Protein AF-A0A1Y2VK34-F1 (afdb_monomer_lite)

Sequence (139 aa):
MVFDPGYVPKLNGIAEQKAVIDELLSLWKFDESNFCVTCMIRTPLRSKHCRRCQRCIAKHDHHCPWVNNCVGVNNHRHFALYLVNLVFGILFFDWLLYYYFSELPKPDAHDCLILADSICSISNGRRRDGYETVAGDEV

Radius of gyration: 31.03 Å; chains: 1; bounding box: 71×34×81 Å

Structure (mmCIF, N/CA/C/O backbone):
data_AF-A0A1Y2VK34-F1
#
_entry.id   AF-A0A1Y2VK34-F1
#
loop_
_atom_site.group_PDB
_atom_sit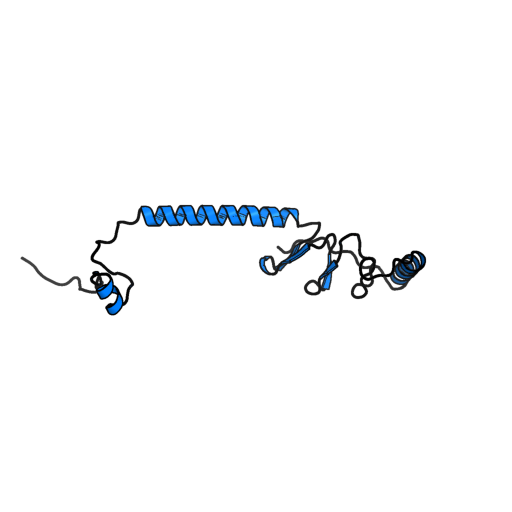e.id
_atom_site.type_symbol
_atom_site.label_atom_id
_atom_site.label_alt_id
_atom_site.label_comp_id
_atom_site.label_asym_id
_atom_site.label_entity_id
_atom_site.label_seq_id
_atom_site.pdbx_PDB_ins_code
_atom_site.Cartn_x
_atom_site.Cartn_y
_atom_site.Cartn_z
_atom_site.occupancy
_atom_site.B_iso_or_equiv
_atom_site.auth_seq_id
_atom_site.auth_comp_id
_atom_site.auth_asym_id
_atom_site.auth_atom_id
_atom_site.pdbx_PDB_model_num
ATOM 1 N N . MET A 1 1 ? 7.112 -6.705 0.728 1.00 54.31 1 MET A N 1
ATOM 2 C CA . MET A 1 1 ? 7.519 -5.966 1.949 1.00 54.31 1 MET A CA 1
ATOM 3 C C . MET A 1 1 ? 6.723 -6.525 3.123 1.00 54.31 1 MET A C 1
ATOM 5 O O . MET A 1 1 ? 5.562 -6.175 3.248 1.00 54.31 1 MET A O 1
ATOM 9 N N . VAL A 1 2 ? 7.290 -7.415 3.946 1.00 67.00 2 VAL A N 1
ATOM 10 C CA . VAL A 1 2 ? 6.596 -8.062 5.092 1.00 67.00 2 VAL A CA 1
ATOM 11 C C . VAL A 1 2 ? 6.671 -7.169 6.342 1.00 67.00 2 VAL A C 1
ATOM 13 O O . VAL A 1 2 ? 7.088 -7.588 7.413 1.00 67.00 2 VAL A O 1
ATOM 16 N N . PHE A 1 3 ? 6.366 -5.885 6.180 1.00 83.62 3 PHE A N 1
ATOM 17 C CA . PHE A 1 3 ? 6.433 -4.898 7.257 1.00 83.62 3 PHE A CA 1
ATOM 18 C C . PHE A 1 3 ? 5.025 -4.606 7.772 1.00 83.62 3 PHE A C 1
ATOM 20 O O . PHE A 1 3 ? 4.079 -4.629 6.986 1.00 83.62 3 PHE A O 1
ATOM 27 N N . ASP A 1 4 ? 4.866 -4.330 9.064 1.00 94.44 4 ASP A N 1
ATOM 28 C CA . ASP A 1 4 ? 3.566 -3.956 9.620 1.00 94.44 4 ASP A CA 1
ATOM 29 C C . ASP A 1 4 ? 3.075 -2.637 8.984 1.00 94.44 4 ASP A C 1
ATOM 31 O O . ASP A 1 4 ? 3.695 -1.593 9.190 1.00 94.44 4 ASP A O 1
ATOM 35 N N . PRO A 1 5 ? 1.968 -2.638 8.219 1.00 95.94 5 PRO A N 1
ATOM 36 C CA . PRO A 1 5 ? 1.420 -1.419 7.625 1.00 95.94 5 PRO A CA 1
ATOM 37 C C . PRO A 1 5 ? 0.746 -0.499 8.657 1.00 95.94 5 PRO A C 1
ATOM 39 O O . PRO A 1 5 ? 0.364 0.625 8.323 1.00 95.94 5 PRO A O 1
ATOM 42 N N . GLY A 1 6 ? 0.600 -0.960 9.902 1.00 96.19 6 GLY A N 1
ATOM 43 C CA . GLY A 1 6 ? -0.135 -0.311 10.979 1.00 96.19 6 GLY A CA 1
ATOM 44 C C . GLY A 1 6 ? -1.410 -1.076 11.309 1.00 96.19 6 GLY A C 1
ATOM 45 O O . GLY A 1 6 ? -2.501 -0.511 11.236 1.00 96.19 6 GLY A O 1
ATOM 46 N N . TYR A 1 7 ? -1.297 -2.371 11.609 1.00 95.94 7 TYR A N 1
ATOM 47 C CA . TYR A 1 7 ? -2.431 -3.176 12.056 1.00 95.94 7 TYR A CA 1
ATOM 48 C C . TYR A 1 7 ? -3.066 -2.572 13.314 1.00 95.94 7 TYR A C 1
ATOM 50 O O . TYR A 1 7 ? -2.389 -2.302 14.303 1.00 95.94 7 TYR A O 1
ATOM 58 N N . VAL A 1 8 ? -4.387 -2.392 13.292 1.00 95.81 8 VAL A N 1
ATOM 59 C CA . VAL A 1 8 ? -5.131 -1.953 14.477 1.00 95.81 8 VAL A CA 1
ATOM 60 C C . VAL A 1 8 ? -5.259 -3.146 15.436 1.00 95.81 8 VAL A C 1
ATOM 62 O O . VAL A 1 8 ? -5.714 -4.212 15.000 1.00 95.81 8 VAL A O 1
ATOM 65 N N . PRO A 1 9 ? -4.861 -3.009 16.715 1.00 92.88 9 PRO A N 1
ATOM 66 C CA . PRO A 1 9 ? -4.950 -4.097 17.683 1.00 92.88 9 PRO A CA 1
ATOM 67 C C . PRO A 1 9 ? -6.408 -4.496 17.941 1.00 92.88 9 PRO A C 1
ATOM 69 O O . PRO A 1 9 ? -7.320 -3.671 17.870 1.00 92.88 9 PRO A O 1
ATOM 72 N N . LYS A 1 10 ? -6.625 -5.782 18.233 1.00 89.50 10 LYS A N 1
ATOM 73 C CA . LYS A 1 10 ? -7.939 -6.297 18.641 1.00 89.50 10 LYS A CA 1
ATOM 74 C C . LYS A 1 10 ? -8.201 -5.989 20.115 1.00 89.50 10 LYS A C 1
ATOM 76 O O . LYS A 1 10 ? -7.261 -5.930 20.900 1.00 89.50 10 LYS A O 1
ATOM 81 N N . LEU A 1 11 ? -9.477 -5.827 20.464 1.00 88.38 11 LEU A N 1
ATOM 82 C CA . LEU A 1 11 ? -9.927 -5.732 21.855 1.00 88.38 11 LEU A CA 1
ATOM 83 C C . LEU A 1 11 ? -9.859 -7.104 22.538 1.00 88.38 11 LEU A C 1
ATOM 85 O O . LEU A 1 11 ? -10.090 -8.136 21.894 1.00 88.38 11 LEU A O 1
ATOM 89 N N . ASN A 1 12 ? -9.577 -7.107 23.839 1.00 84.88 12 ASN A N 1
ATOM 90 C CA . ASN A 1 12 ? -9.394 -8.310 24.639 1.00 84.88 12 ASN A CA 1
ATOM 91 C C . ASN A 1 12 ? -10.721 -8.731 25.280 1.00 84.88 12 ASN A C 1
ATOM 93 O O . ASN A 1 12 ? -11.028 -8.437 26.432 1.00 84.88 12 ASN A O 1
ATOM 97 N N . GLY A 1 13 ? -11.509 -9.485 24.515 1.00 89.56 13 GLY A N 1
ATOM 98 C CA . GLY A 1 13 ? -12.714 -10.145 25.014 1.00 89.56 13 GLY A CA 1
ATOM 99 C C . GLY A 1 13 ? -14.006 -9.343 24.855 1.00 89.56 13 GLY A C 1
ATOM 100 O O . GLY A 1 13 ? -14.035 -8.203 24.397 1.00 89.56 13 GLY A O 1
ATOM 101 N N . ILE A 1 14 ? -15.113 -9.998 25.209 1.00 91.69 14 ILE A N 1
ATOM 102 C CA . ILE A 1 14 ? -16.478 -9.530 24.916 1.00 91.69 14 ILE A CA 1
ATOM 103 C C . ILE A 1 14 ? -16.845 -8.289 25.742 1.00 91.69 14 ILE A C 1
ATOM 105 O O . ILE A 1 14 ? -17.555 -7.418 25.248 1.00 91.69 14 ILE A O 1
ATOM 109 N N . ALA A 1 15 ? -16.350 -8.183 26.979 1.00 93.88 15 ALA A N 1
ATOM 110 C CA . ALA A 1 15 ? -16.657 -7.057 27.861 1.00 93.88 15 ALA A CA 1
ATOM 111 C C . ALA A 1 15 ? -16.140 -5.721 27.295 1.00 93.88 15 ALA A C 1
ATOM 113 O O . ALA A 1 15 ? -16.899 -4.757 27.226 1.00 93.88 15 ALA A O 1
ATOM 114 N N . GLU A 1 16 ? -14.889 -5.683 26.818 1.00 92.06 16 GLU A N 1
ATOM 115 C CA . GLU A 1 16 ? -14.312 -4.492 26.177 1.00 92.06 16 GLU A CA 1
ATOM 116 C C . GLU A 1 16 ? -15.034 -4.145 24.870 1.00 92.06 16 GLU A C 1
ATOM 118 O O . GLU A 1 16 ? -15.343 -2.982 24.616 1.00 92.06 16 GLU A O 1
ATOM 123 N N . GLN A 1 17 ? -15.351 -5.155 24.053 1.00 93.31 17 GLN A N 1
ATOM 124 C CA . GLN A 1 17 ? -16.097 -4.957 22.808 1.00 93.31 17 GLN A CA 1
ATOM 125 C C . GLN A 1 17 ? -17.474 -4.346 23.070 1.00 93.31 17 GLN A C 1
ATOM 127 O O . GLN A 1 17 ? -17.854 -3.389 22.398 1.00 93.31 17 GLN A O 1
ATOM 132 N N . LYS A 1 18 ? -18.200 -4.860 24.069 1.00 94.50 18 LYS A N 1
ATOM 133 C CA . LYS A 1 18 ? -19.508 -4.333 24.459 1.00 94.50 18 LYS A CA 1
ATOM 134 C C . LYS A 1 18 ? -19.405 -2.889 24.949 1.00 94.50 18 LYS A C 1
ATOM 136 O O . LYS A 1 18 ? -20.178 -2.061 24.490 1.00 94.50 18 LYS A O 1
ATOM 141 N N . ALA A 1 19 ? -18.425 -2.575 25.798 1.00 94.88 19 ALA A N 1
ATOM 142 C CA . ALA A 1 19 ? -18.224 -1.213 26.291 1.00 94.88 19 ALA A CA 1
ATOM 143 C C . ALA A 1 19 ? -17.998 -0.205 25.148 1.00 94.88 19 ALA A C 1
ATOM 145 O O . ALA A 1 19 ? -18.583 0.874 25.149 1.00 94.88 19 ALA A O 1
ATOM 146 N N . VAL A 1 20 ? -17.207 -0.579 24.138 1.00 93.94 20 VAL A N 1
ATOM 147 C CA . VAL A 1 20 ? -16.976 0.251 22.944 1.00 93.94 20 VAL A CA 1
ATOM 148 C C . VAL A 1 20 ? -18.247 0.426 22.108 1.00 93.94 20 VAL A C 1
ATOM 150 O O . VAL A 1 20 ? -18.501 1.519 21.603 1.00 93.94 20 VAL A O 1
ATOM 153 N N . ILE A 1 21 ? -19.045 -0.632 21.942 1.00 95.31 21 ILE A N 1
ATOM 154 C CA . ILE A 1 21 ? -20.319 -0.562 21.211 1.00 95.31 21 ILE A CA 1
ATOM 155 C C . ILE A 1 21 ? -21.304 0.351 21.951 1.00 95.31 21 ILE A C 1
ATOM 157 O O . ILE A 1 21 ? -21.868 1.251 21.329 1.00 95.31 21 ILE A O 1
ATOM 161 N N . ASP A 1 22 ? -21.462 0.165 23.263 1.00 96.69 22 ASP A N 1
ATOM 162 C CA . ASP A 1 22 ? -22.348 0.970 24.109 1.00 96.69 22 ASP A CA 1
ATOM 163 C C . ASP A 1 22 ? -21.939 2.458 24.070 1.00 96.69 22 ASP A C 1
ATOM 165 O O . ASP A 1 22 ? -22.793 3.334 23.910 1.00 96.69 22 ASP A O 1
ATOM 169 N N . GLU A 1 23 ? -20.633 2.757 24.108 1.00 96.12 23 GLU A N 1
ATOM 170 C CA . GLU A 1 23 ? -20.106 4.119 23.944 1.00 96.12 23 GLU A CA 1
ATOM 171 C C . GLU A 1 23 ? -20.486 4.707 22.573 1.00 96.12 23 GLU A C 1
ATOM 173 O O . GLU A 1 23 ? -21.050 5.800 22.499 1.00 96.12 23 GLU A O 1
ATOM 178 N N . LEU A 1 24 ? -20.225 3.992 21.474 1.00 96.00 24 LEU A N 1
ATOM 179 C CA . LEU A 1 24 ? -20.530 4.478 20.124 1.00 96.00 24 LEU A CA 1
ATOM 180 C C . LEU A 1 24 ? -22.031 4.684 19.893 1.00 96.00 24 LEU A C 1
ATOM 182 O O . LEU A 1 24 ? -22.410 5.656 19.237 1.00 96.00 24 LEU A O 1
ATOM 186 N N . LEU A 1 25 ? -22.878 3.810 20.442 1.00 96.19 25 LEU A N 1
ATOM 187 C CA . LEU A 1 25 ? -24.333 3.962 20.404 1.00 96.19 25 LEU A CA 1
ATOM 188 C C . LEU A 1 25 ? -24.783 5.192 21.196 1.00 96.19 25 LEU A C 1
ATOM 190 O O . LEU A 1 25 ? -25.581 5.975 20.684 1.00 96.19 25 LEU A O 1
ATOM 194 N N . SER A 1 26 ? -24.224 5.418 22.391 1.00 97.31 26 SER A N 1
ATOM 195 C CA . SER A 1 26 ? -24.536 6.602 23.209 1.00 97.31 26 SER A CA 1
ATOM 196 C C . SER A 1 26 ? -24.182 7.918 22.504 1.00 97.31 26 SER A C 1
ATOM 198 O O . SER A 1 26 ? -24.869 8.926 22.662 1.00 97.31 26 SER A O 1
ATOM 200 N N . LEU A 1 27 ? -23.137 7.890 21.671 1.00 96.50 27 LEU A N 1
ATOM 201 C CA . LEU A 1 27 ? -22.678 9.020 20.868 1.00 96.50 27 LEU A CA 1
ATOM 202 C C . LEU A 1 27 ? -23.397 9.145 19.517 1.00 96.50 27 LEU A C 1
ATOM 204 O O . LEU A 1 27 ? -23.072 10.067 18.768 1.00 96.50 27 LEU A O 1
ATOM 208 N N . TRP A 1 28 ? -24.310 8.227 19.174 1.00 95.50 28 TRP A N 1
ATOM 209 C CA . TRP A 1 28 ? -24.909 8.111 17.836 1.00 95.50 28 TRP A CA 1
ATOM 210 C C . TRP A 1 28 ? -23.865 8.020 16.708 1.00 95.50 28 TRP A C 1
ATOM 212 O O . TRP A 1 28 ? -24.067 8.515 15.603 1.00 95.50 28 TRP A O 1
ATOM 222 N N . LYS A 1 29 ? -22.724 7.384 16.994 1.00 95.31 29 LYS A N 1
ATOM 223 C CA . LYS A 1 29 ? -21.594 7.174 16.069 1.00 95.31 29 LYS A CA 1
ATOM 224 C C . LYS A 1 29 ? -21.353 5.698 15.770 1.00 95.31 29 LYS A C 1
ATOM 226 O O . LYS A 1 29 ? -20.258 5.315 15.369 1.00 95.31 29 LYS A O 1
ATOM 231 N N . PHE A 1 30 ? -22.344 4.846 16.007 1.00 94.56 30 PHE A N 1
ATOM 232 C CA . PHE A 1 30 ? -22.256 3.440 15.642 1.00 94.56 30 PHE A CA 1
ATOM 233 C C . PHE A 1 30 ? -22.549 3.270 14.147 1.00 94.56 30 PHE A C 1
ATOM 235 O O . PHE A 1 30 ? -23.679 3.021 13.736 1.00 94.56 30 PHE A O 1
ATOM 242 N N . ASP A 1 31 ? -21.513 3.452 13.334 1.00 93.81 31 ASP A N 1
ATOM 243 C CA . ASP A 1 31 ? -21.547 3.301 11.882 1.00 93.81 31 ASP A CA 1
ATOM 244 C C . ASP A 1 31 ? -20.298 2.555 11.377 1.00 93.81 31 ASP A C 1
ATOM 246 O O . ASP A 1 31 ? -19.352 2.290 12.125 1.00 93.81 31 ASP A O 1
ATOM 250 N N . GLU A 1 32 ? -20.272 2.237 10.082 1.00 89.94 32 GLU A N 1
ATOM 251 C CA . GLU A 1 32 ? -19.165 1.516 9.437 1.00 89.94 32 GLU A CA 1
ATOM 252 C C . GLU A 1 32 ? -17.833 2.290 9.436 1.00 89.94 32 GLU A C 1
ATOM 254 O O . GLU A 1 32 ? -16.771 1.710 9.198 1.00 89.94 32 GLU A O 1
ATOM 259 N N . SER A 1 33 ? -17.867 3.604 9.680 1.00 90.69 33 SER A N 1
ATOM 260 C CA . SER A 1 33 ? -16.675 4.453 9.717 1.00 90.69 33 SER A CA 1
ATOM 261 C C . SER A 1 33 ? -15.995 4.458 11.087 1.00 90.69 33 SER A C 1
ATOM 263 O O . SER A 1 33 ? -14.778 4.662 11.165 1.00 90.69 33 SER A O 1
ATOM 265 N N . ASN A 1 34 ? -16.757 4.188 12.151 1.00 94.00 34 ASN A N 1
ATOM 266 C CA . ASN A 1 34 ? -16.306 4.196 13.543 1.00 94.00 34 ASN A CA 1
ATOM 267 C C . ASN A 1 34 ? -16.223 2.796 14.171 1.00 94.00 34 ASN A C 1
ATOM 269 O O . ASN A 1 34 ? -15.549 2.633 15.192 1.00 94.00 34 ASN A O 1
ATOM 273 N N . PHE A 1 35 ? -16.850 1.778 13.576 1.00 95.56 35 PHE A N 1
ATOM 274 C CA . PHE A 1 35 ? -16.787 0.404 14.063 1.00 95.56 35 PHE A CA 1
ATOM 275 C C . PHE A 1 35 ? -16.633 -0.616 12.932 1.00 95.56 35 PHE A C 1
ATOM 277 O O . PHE A 1 35 ? -17.360 -0.606 11.942 1.00 95.56 35 PHE A O 1
ATOM 284 N N . CYS A 1 36 ? -15.710 -1.563 13.106 1.00 96.12 36 CYS A N 1
ATOM 285 C CA . CYS A 1 36 ? -15.560 -2.696 12.201 1.00 96.12 36 CYS A CA 1
ATOM 286 C C . CYS A 1 36 ? -16.207 -3.939 12.806 1.00 96.12 36 CYS A C 1
ATOM 288 O O . CYS A 1 36 ? -15.654 -4.543 13.725 1.00 96.12 36 CYS A O 1
ATOM 290 N N . VAL A 1 37 ? -17.317 -4.376 12.215 1.00 94.38 37 VAL A N 1
ATOM 291 C CA . VAL A 1 37 ? -18.033 -5.596 12.622 1.00 94.38 37 VAL A CA 1
ATOM 292 C C . VAL A 1 37 ? -17.209 -6.874 12.419 1.00 94.38 37 VAL A C 1
ATOM 294 O O . VAL A 1 37 ? -17.276 -7.782 13.235 1.00 94.38 37 VAL A O 1
ATOM 297 N N . THR A 1 38 ? -16.361 -6.942 11.386 1.00 94.50 38 THR A N 1
ATOM 298 C CA . THR A 1 38 ? -15.531 -8.132 11.111 1.00 94.50 38 THR A CA 1
ATOM 299 C C . THR A 1 38 ? -14.433 -8.329 12.153 1.00 94.50 38 THR A C 1
ATOM 301 O O . THR A 1 38 ? -14.081 -9.455 12.498 1.00 94.50 38 THR A O 1
ATOM 304 N N . CYS A 1 39 ? -13.840 -7.234 12.631 1.00 94.62 39 CYS A N 1
ATOM 305 C CA . CYS A 1 39 ? -12.765 -7.286 13.620 1.00 94.62 39 CYS A CA 1
ATOM 306 C C . CYS A 1 39 ? -13.257 -7.080 15.056 1.00 94.62 39 CYS A C 1
ATOM 308 O O . CYS A 1 39 ? -12.477 -7.345 15.967 1.00 94.62 39 CYS A O 1
ATOM 310 N N . MET A 1 40 ? -14.506 -6.639 15.244 1.00 94.75 40 MET A N 1
ATOM 311 C CA . MET A 1 40 ? -15.095 -6.248 16.529 1.00 94.75 40 MET A CA 1
ATOM 312 C C . MET A 1 40 ? -14.248 -5.203 17.261 1.00 94.75 40 MET A C 1
ATOM 314 O O . MET A 1 40 ? -13.902 -5.357 18.429 1.00 94.75 40 MET A O 1
ATOM 318 N N . ILE A 1 41 ? -13.869 -4.144 16.544 1.00 94.56 41 ILE A N 1
ATOM 319 C CA . ILE A 1 41 ? -13.065 -3.043 17.084 1.00 94.56 41 ILE A CA 1
ATOM 320 C C . ILE A 1 41 ? -13.622 -1.694 16.648 1.00 94.56 41 ILE A C 1
ATOM 322 O O . ILE A 1 41 ? -14.159 -1.561 15.544 1.00 94.56 41 ILE A O 1
ATOM 326 N N . ARG A 1 42 ? -13.385 -0.668 17.468 1.00 94.56 42 ARG A N 1
ATOM 327 C CA . ARG A 1 42 ? -13.503 0.726 17.035 1.00 94.56 42 ARG A CA 1
ATOM 328 C C . ARG A 1 42 ? -12.483 0.991 15.936 1.00 94.56 42 ARG A C 1
ATOM 330 O O . ARG A 1 42 ? -11.302 0.698 16.117 1.00 94.56 42 ARG A O 1
ATOM 337 N N . THR A 1 43 ? -12.910 1.536 14.805 1.00 93.00 43 THR A N 1
ATOM 338 C CA . THR A 1 43 ? -11.995 1.931 13.731 1.00 93.00 43 THR A CA 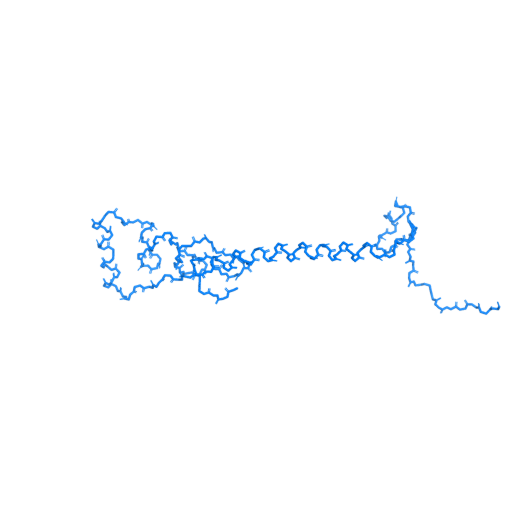1
ATOM 339 C C . THR A 1 43 ? -11.400 3.298 14.058 1.00 93.00 43 THR A C 1
ATOM 341 O O . THR A 1 43 ? -12.130 4.283 14.164 1.00 93.00 43 THR A O 1
ATOM 344 N N . PRO A 1 44 ? -10.067 3.407 14.217 1.00 92.62 44 PRO A N 1
ATOM 345 C CA . PRO A 1 44 ? -9.429 4.707 14.361 1.00 92.62 44 PRO A CA 1
ATOM 346 C C . PRO A 1 44 ? -9.643 5.554 13.103 1.00 92.62 44 PRO A C 1
ATOM 348 O O . PRO A 1 44 ? -9.878 5.019 12.015 1.00 92.62 44 PRO A O 1
ATOM 351 N N . LEU A 1 45 ? -9.471 6.870 13.218 1.00 92.44 45 LEU A N 1
ATOM 352 C CA . LEU A 1 45 ? -9.661 7.804 12.107 1.00 92.44 45 LEU A CA 1
ATOM 353 C C . LEU A 1 45 ? -8.913 7.354 10.834 1.00 92.44 45 LEU A C 1
ATOM 355 O O . LEU A 1 45 ? -7.713 7.069 10.866 1.00 92.44 45 LEU A O 1
ATOM 359 N N . ARG A 1 46 ? -9.632 7.319 9.703 1.00 94.69 46 ARG A N 1
ATOM 360 C CA . ARG A 1 46 ? -9.144 6.868 8.381 1.00 94.69 46 ARG A CA 1
ATOM 361 C C . ARG A 1 46 ? -8.664 5.408 8.320 1.00 94.69 46 ARG A C 1
ATOM 363 O O . ARG A 1 46 ? -7.925 5.050 7.405 1.00 94.69 46 ARG A O 1
ATOM 370 N N . SER A 1 47 ? -9.061 4.556 9.257 1.00 96.31 47 SER A N 1
ATOM 371 C CA . SER A 1 47 ? -8.750 3.122 9.207 1.00 96.31 47 SER A CA 1
ATOM 372 C C . SER A 1 47 ? -9.797 2.362 8.402 1.00 96.31 47 SER A C 1
ATOM 374 O O . SER A 1 47 ? -10.963 2.746 8.390 1.00 96.31 47 SER A O 1
ATOM 376 N N . LYS A 1 48 ? -9.399 1.273 7.738 1.00 96.38 48 LYS A N 1
ATOM 377 C CA . LYS A 1 48 ? -10.324 0.389 7.006 1.00 96.38 48 LYS A CA 1
ATOM 378 C C . LYS A 1 48 ? -9.947 -1.075 7.198 1.00 96.38 48 LYS A C 1
ATOM 380 O O . LYS A 1 48 ? -8.775 -1.400 7.397 1.00 96.38 48 LYS A O 1
ATOM 385 N N . HIS A 1 49 ? -10.941 -1.956 7.118 1.00 97.31 49 HIS A N 1
ATOM 386 C CA . HIS A 1 49 ? -10.7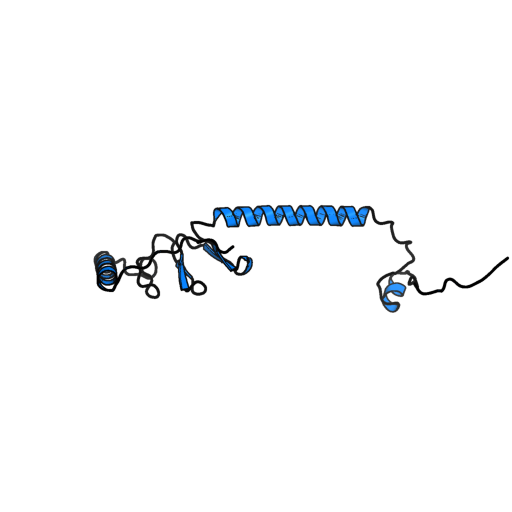25 -3.399 7.094 1.00 97.31 49 HIS A CA 1
ATOM 387 C C . HIS A 1 49 ? -10.225 -3.839 5.716 1.00 97.31 49 HIS A C 1
ATOM 389 O O . HIS A 1 49 ? -10.894 -3.621 4.707 1.00 97.31 49 HIS A O 1
ATOM 395 N N . CYS A 1 50 ? -9.070 -4.500 5.666 1.00 97.50 50 CYS A N 1
ATOM 396 C CA . CYS A 1 50 ? -8.595 -5.132 4.444 1.00 97.50 50 CYS A CA 1
ATOM 397 C C . CYS A 1 50 ? -9.010 -6.604 4.424 1.00 97.50 50 CYS A C 1
ATOM 399 O O . CYS A 1 50 ? -8.493 -7.411 5.197 1.00 97.50 50 CYS A O 1
ATOM 401 N N . ARG A 1 51 ? -9.877 -6.981 3.477 1.00 96.88 51 ARG A N 1
ATOM 402 C CA . ARG A 1 51 ? -10.321 -8.374 3.302 1.00 96.88 51 ARG A CA 1
ATOM 403 C C . ARG A 1 51 ? -9.180 -9.325 2.926 1.00 96.88 51 ARG A C 1
ATOM 405 O O . ARG A 1 51 ? -9.259 -10.506 3.232 1.00 96.88 51 ARG A O 1
ATOM 412 N N . ARG A 1 52 ? -8.109 -8.854 2.279 1.00 96.12 52 ARG A N 1
ATOM 413 C CA . ARG A 1 52 ? -6.963 -9.725 1.956 1.00 96.12 52 ARG A CA 1
ATOM 414 C C . ARG A 1 52 ? -6.079 -9.995 3.171 1.00 96.12 52 ARG A C 1
ATOM 416 O O . ARG A 1 52 ? -5.666 -11.126 3.377 1.00 96.12 52 ARG A O 1
ATOM 423 N N . CYS A 1 53 ? -5.843 -8.979 3.998 1.00 95.19 53 CYS A N 1
ATOM 424 C CA . CYS A 1 53 ? -5.042 -9.110 5.217 1.00 95.19 53 CYS A CA 1
ATOM 425 C C . CYS A 1 53 ? -5.855 -9.593 6.432 1.00 95.19 53 CYS A C 1
ATOM 427 O O . CYS A 1 53 ? -5.264 -9.896 7.464 1.00 95.19 53 CYS A O 1
ATOM 429 N N . GLN A 1 54 ? -7.193 -9.637 6.329 1.00 95.69 54 GLN A N 1
ATOM 430 C CA . GLN A 1 54 ? -8.130 -10.034 7.393 1.00 95.69 54 GLN A CA 1
ATOM 431 C C . GLN A 1 54 ? -7.959 -9.226 8.692 1.00 95.69 54 GLN A C 1
ATOM 433 O O . GLN A 1 54 ? -8.150 -9.725 9.803 1.00 95.69 54 GLN A O 1
ATOM 438 N N . ARG A 1 55 ? -7.568 -7.955 8.553 1.00 95.31 55 ARG A N 1
ATOM 439 C CA . ARG A 1 55 ? -7.285 -7.036 9.661 1.00 95.31 55 ARG A CA 1
ATOM 440 C C . ARG A 1 55 ? -7.604 -5.599 9.266 1.00 95.31 55 ARG A C 1
ATOM 442 O O . ARG A 1 55 ? -7.519 -5.229 8.093 1.00 95.31 55 ARG A O 1
ATOM 449 N N . CYS A 1 56 ? -7.942 -4.783 10.259 1.00 97.19 56 CYS A N 1
ATOM 450 C CA . CYS A 1 56 ? -8.022 -3.336 10.095 1.00 97.19 56 CYS A CA 1
ATOM 451 C C . CYS A 1 56 ? -6.626 -2.722 10.053 1.00 97.19 56 CYS A C 1
ATOM 453 O O . CYS A 1 56 ? -5.760 -3.095 10.844 1.00 97.19 56 CYS A O 1
ATOM 455 N N . ILE A 1 57 ? -6.433 -1.768 9.147 1.00 97.69 57 ILE A N 1
ATOM 456 C CA . ILE A 1 57 ? -5.173 -1.048 8.958 1.00 97.69 57 ILE A CA 1
ATOM 457 C C . ILE A 1 57 ? -5.408 0.430 9.269 1.00 97.69 57 ILE A C 1
ATOM 459 O O . ILE A 1 57 ? -6.370 1.026 8.775 1.00 97.69 57 ILE A O 1
ATOM 463 N N . ALA A 1 58 ? -4.541 1.020 10.084 1.00 97.12 58 ALA A N 1
ATOM 464 C CA . ALA A 1 58 ? -4.591 2.426 10.451 1.00 97.12 58 ALA A CA 1
ATOM 465 C C . ALA A 1 58 ? -4.142 3.317 9.285 1.00 97.12 58 ALA A C 1
ATOM 467 O O . ALA A 1 58 ? -3.147 3.026 8.616 1.00 97.12 58 ALA A O 1
ATOM 468 N N . LYS A 1 59 ? -4.884 4.408 9.034 1.00 96.62 59 LYS A N 1
ATOM 469 C CA . LYS A 1 59 ? -4.739 5.253 7.828 1.00 96.62 59 LYS A CA 1
ATOM 470 C C . LYS A 1 59 ? -4.576 4.407 6.555 1.00 96.62 59 LYS A C 1
ATOM 472 O O . LYS A 1 59 ? -3.636 4.617 5.790 1.00 96.62 59 LYS A O 1
ATOM 477 N N . HIS A 1 60 ? -5.456 3.421 6.379 1.00 97.31 60 HIS A N 1
ATOM 478 C CA . HIS A 1 60 ? -5.401 2.495 5.252 1.00 97.31 60 HIS A CA 1
ATOM 479 C C . HIS A 1 60 ? -5.522 3.253 3.932 1.00 97.31 60 HIS A C 1
ATOM 481 O O . HIS A 1 60 ? -6.520 3.942 3.707 1.00 97.31 60 HIS A O 1
ATOM 487 N N . ASP A 1 61 ? -4.534 3.078 3.063 1.00 97.50 61 ASP A N 1
ATOM 488 C CA . ASP A 1 61 ? -4.595 3.549 1.688 1.00 97.50 61 ASP A CA 1
ATOM 489 C C . ASP A 1 61 ? -5.174 2.434 0.804 1.00 97.50 61 ASP A C 1
ATOM 491 O O . ASP A 1 61 ? -6.364 2.444 0.478 1.00 97.50 61 ASP A O 1
ATOM 495 N N . HIS A 1 62 ? -4.383 1.391 0.533 1.00 97.31 62 HIS A N 1
ATOM 496 C CA . HIS A 1 62 ? -4.811 0.248 -0.273 1.00 97.31 62 HIS A CA 1
ATOM 497 C C . HIS A 1 62 ? -4.051 -1.042 0.066 1.00 97.31 62 HIS A C 1
ATOM 499 O O . HIS A 1 62 ? -3.011 -1.033 0.724 1.00 97.31 62 HIS A O 1
ATOM 505 N N . HIS A 1 63 ? -4.557 -2.179 -0.417 1.00 97.75 63 HIS A N 1
ATOM 506 C CA . HIS A 1 63 ? -3.785 -3.417 -0.479 1.00 97.75 63 HIS A CA 1
ATOM 507 C C . HIS A 1 63 ? -3.102 -3.510 -1.839 1.00 97.75 63 HIS A C 1
ATOM 509 O O . HIS A 1 63 ? -3.782 -3.567 -2.863 1.00 97.75 63 HIS A O 1
ATOM 515 N N . CYS A 1 64 ? -1.774 -3.534 -1.848 1.00 96.94 64 CYS A N 1
ATOM 516 C CA . CYS A 1 64 ? -0.987 -3.545 -3.068 1.00 96.94 64 CYS A CA 1
ATOM 517 C C . CYS A 1 64 ? -0.528 -4.975 -3.390 1.00 96.94 64 CYS A C 1
ATOM 519 O O . CYS A 1 64 ? 0.274 -5.538 -2.634 1.00 96.94 64 CYS A O 1
ATOM 521 N N . PRO A 1 65 ? -0.984 -5.572 -4.510 1.00 95.50 65 PRO A N 1
ATOM 522 C CA . PRO A 1 65 ? -0.552 -6.910 -4.911 1.00 95.50 65 PRO A CA 1
ATOM 523 C C . PRO A 1 65 ? 0.954 -6.985 -5.189 1.00 95.50 65 PRO A C 1
ATOM 525 O O . PRO A 1 65 ? 1.579 -7.996 -4.888 1.00 95.50 65 PRO A O 1
ATOM 528 N N . TRP A 1 66 ? 1.547 -5.899 -5.694 1.00 94.62 66 TRP A N 1
ATOM 529 C CA . TRP A 1 66 ? 2.951 -5.843 -6.118 1.00 94.62 66 TRP A CA 1
ATOM 530 C C . TRP A 1 66 ? 3.942 -5.964 -4.961 1.00 94.62 66 TRP A C 1
ATOM 532 O O . TRP A 1 66 ? 4.988 -6.587 -5.100 1.00 94.62 66 TRP A O 1
ATOM 542 N N . VAL A 1 67 ? 3.602 -5.409 -3.794 1.00 94.12 67 VAL A N 1
ATOM 543 C CA . VAL A 1 67 ? 4.417 -5.561 -2.574 1.00 94.12 67 VAL A CA 1
ATOM 544 C C . VAL A 1 67 ? 3.886 -6.649 -1.638 1.00 94.12 67 VAL A C 1
ATOM 546 O O . VAL A 1 67 ? 4.465 -6.848 -0.562 1.00 94.12 67 VAL A O 1
ATOM 549 N N . ASN A 1 68 ? 2.809 -7.328 -2.060 1.00 94.94 68 ASN A N 1
ATOM 550 C CA . ASN A 1 68 ? 2.035 -8.325 -1.325 1.00 94.94 68 ASN A CA 1
ATOM 551 C C . ASN A 1 68 ? 1.745 -7.899 0.125 1.00 94.94 68 ASN A C 1
ATOM 553 O O . ASN A 1 68 ? 1.985 -8.642 1.076 1.00 94.94 68 ASN A O 1
ATOM 557 N N . ASN A 1 69 ? 1.319 -6.646 0.301 1.00 96.50 69 ASN A N 1
ATOM 558 C CA . ASN A 1 69 ? 1.060 -6.062 1.613 1.00 96.50 69 ASN A CA 1
ATOM 559 C C . ASN A 1 69 ? 0.116 -4.853 1.506 1.00 96.50 69 ASN A C 1
ATOM 561 O O . ASN A 1 69 ? -0.036 -4.248 0.443 1.00 96.50 69 ASN A O 1
ATOM 565 N N . CYS A 1 70 ? -0.509 -4.481 2.621 1.00 97.69 70 CYS A N 1
ATOM 566 C CA . CYS A 1 70 ? -1.208 -3.205 2.724 1.00 97.69 70 CYS A CA 1
ATOM 567 C C . CYS A 1 70 ? -0.231 -2.032 2.776 1.00 97.69 70 CYS A C 1
ATOM 569 O O . CYS A 1 70 ? 0.877 -2.147 3.294 1.00 97.69 70 CYS A O 1
ATOM 571 N N . VAL A 1 71 ? -0.684 -0.889 2.273 1.00 97.94 71 VAL A N 1
ATOM 572 C CA . VAL A 1 71 ? -0.063 0.417 2.463 1.00 97.94 71 VAL A CA 1
ATOM 573 C C . VAL A 1 71 ? -0.916 1.184 3.471 1.00 97.94 71 VAL A C 1
ATOM 575 O O . VAL A 1 71 ? -2.121 1.373 3.286 1.00 97.94 71 VAL A O 1
ATOM 578 N N . GLY A 1 72 ? -0.299 1.564 4.581 1.00 96.75 72 GLY A N 1
ATOM 579 C CA . GLY A 1 72 ? -0.941 2.211 5.718 1.00 96.75 72 GLY A CA 1
ATOM 580 C C . GLY A 1 72 ? 0.020 3.144 6.441 1.00 96.75 72 GLY A C 1
ATOM 581 O O . GLY A 1 72 ? 1.099 3.465 5.939 1.00 96.75 72 GLY A O 1
ATOM 582 N N . VAL A 1 73 ? -0.367 3.601 7.631 1.00 97.00 73 VAL A N 1
ATOM 583 C CA . VAL A 1 73 ? 0.369 4.634 8.379 1.00 97.00 73 VAL A CA 1
ATOM 584 C C . VAL A 1 73 ? 1.866 4.349 8.537 1.00 97.00 73 VAL A C 1
ATOM 586 O O . VAL A 1 73 ? 2.666 5.274 8.397 1.00 97.00 73 VAL A O 1
ATOM 589 N N . ASN A 1 74 ? 2.251 3.094 8.778 1.00 96.81 74 ASN A N 1
ATOM 590 C CA . ASN A 1 74 ? 3.627 2.752 9.140 1.00 96.81 74 ASN A CA 1
ATOM 591 C C . ASN A 1 74 ? 4.541 2.548 7.923 1.00 96.81 74 ASN A C 1
ATOM 593 O O . ASN A 1 74 ? 5.757 2.630 8.062 1.00 96.81 74 ASN A O 1
ATOM 597 N N . ASN A 1 75 ? 3.996 2.321 6.724 1.00 96.94 75 ASN A N 1
ATOM 598 C CA . ASN A 1 75 ? 4.803 2.060 5.526 1.00 96.94 75 ASN A CA 1
ATOM 599 C C . ASN A 1 75 ? 4.507 2.970 4.332 1.00 96.94 75 ASN A C 1
ATOM 601 O O . ASN A 1 75 ? 5.182 2.848 3.312 1.00 96.94 75 ASN A O 1
ATOM 605 N N . HIS A 1 76 ? 3.583 3.924 4.452 1.00 96.62 76 HIS A N 1
ATOM 606 C CA . HIS A 1 76 ? 3.245 4.836 3.358 1.00 96.62 76 HIS A CA 1
ATOM 607 C C . HIS A 1 76 ? 4.472 5.603 2.832 1.00 96.62 76 HIS A C 1
ATOM 609 O O . HIS A 1 76 ? 4.684 5.689 1.625 1.00 96.62 76 HIS A O 1
ATOM 615 N N . ARG A 1 77 ? 5.344 6.094 3.727 1.00 96.56 77 ARG A N 1
ATOM 616 C CA . ARG A 1 77 ? 6.588 6.783 3.331 1.00 96.56 77 ARG A CA 1
ATOM 617 C C . ARG A 1 77 ? 7.539 5.861 2.566 1.00 96.56 77 ARG A C 1
ATOM 619 O O . ARG A 1 77 ? 8.099 6.265 1.553 1.00 96.56 77 ARG A O 1
ATOM 626 N N . HIS A 1 78 ? 7.690 4.619 3.023 1.00 95.69 78 HIS A N 1
ATOM 627 C CA . HIS A 1 78 ? 8.522 3.623 2.350 1.00 95.69 78 HIS A CA 1
ATOM 628 C C . HIS A 1 78 ? 7.962 3.253 0.975 1.00 95.69 78 HIS A C 1
ATOM 630 O O . HIS A 1 78 ? 8.728 3.119 0.027 1.00 95.69 78 HIS A O 1
ATOM 636 N N . PHE A 1 79 ? 6.638 3.147 0.846 1.00 96.69 79 PHE A N 1
ATOM 637 C CA . PHE A 1 79 ? 5.983 2.912 -0.437 1.00 96.69 79 PHE A CA 1
ATOM 638 C C . PHE A 1 79 ? 6.219 4.070 -1.418 1.00 96.69 79 PHE A C 1
ATOM 640 O O . PHE A 1 79 ? 6.579 3.828 -2.565 1.00 96.69 79 PHE A O 1
ATOM 647 N N . ALA A 1 80 ? 6.120 5.323 -0.962 1.00 97.25 80 ALA A N 1
ATOM 648 C CA . ALA A 1 80 ? 6.428 6.486 -1.795 1.00 97.25 80 ALA A CA 1
ATOM 649 C C . ALA A 1 80 ? 7.895 6.496 -2.264 1.00 97.25 80 ALA A C 1
ATOM 651 O O . ALA A 1 80 ? 8.161 6.692 -3.448 1.00 97.25 80 ALA A O 1
ATOM 652 N N . LEU A 1 81 ? 8.847 6.216 -1.365 1.00 97.44 81 LEU A N 1
ATOM 653 C CA . LEU A 1 81 ? 10.263 6.092 -1.731 1.00 97.44 81 LEU A CA 1
ATOM 654 C C . LEU A 1 81 ? 10.501 4.951 -2.725 1.00 97.44 81 LEU A C 1
ATOM 656 O O . LEU A 1 81 ? 11.282 5.118 -3.658 1.00 97.44 81 LEU A O 1
ATOM 660 N N . TYR A 1 82 ? 9.821 3.816 -2.557 1.00 96.38 82 TYR A N 1
ATOM 661 C CA . TYR A 1 82 ? 9.867 2.710 -3.511 1.00 96.38 82 TYR A CA 1
ATOM 662 C C . TYR A 1 82 ? 9.423 3.153 -4.913 1.00 96.38 82 TYR A C 1
ATOM 664 O O . TYR A 1 82 ? 10.145 2.893 -5.870 1.00 96.38 82 TYR A O 1
ATOM 672 N N . LEU A 1 83 ? 8.302 3.873 -5.037 1.00 97.75 83 LEU A N 1
ATOM 673 C CA . LEU A 1 83 ? 7.818 4.367 -6.333 1.00 97.75 83 LEU A CA 1
ATOM 674 C C . LEU A 1 83 ? 8.806 5.337 -6.991 1.00 97.75 83 LEU A C 1
ATOM 676 O O . LEU A 1 83 ? 9.075 5.226 -8.183 1.00 97.75 83 LEU A O 1
ATOM 680 N N . VAL A 1 84 ? 9.380 6.258 -6.213 1.00 98.44 84 VAL A N 1
ATOM 681 C CA . VAL A 1 84 ? 10.380 7.210 -6.715 1.00 98.44 84 VAL A CA 1
ATOM 682 C C . VAL A 1 84 ? 11.621 6.477 -7.232 1.00 98.44 84 VAL A C 1
ATOM 684 O O . VAL A 1 84 ? 12.057 6.722 -8.353 1.00 98.44 84 VAL A O 1
ATOM 687 N N . ASN A 1 85 ? 12.161 5.533 -6.455 1.00 98.12 85 ASN A N 1
ATOM 688 C CA . ASN A 1 85 ? 13.317 4.737 -6.877 1.00 98.12 85 ASN A CA 1
ATOM 689 C C . ASN A 1 85 ? 13.004 3.852 -8.089 1.00 98.12 85 ASN A C 1
ATOM 691 O O . ASN A 1 85 ? 13.866 3.677 -8.944 1.00 98.12 85 ASN A O 1
ATOM 695 N N . LEU A 1 86 ? 11.781 3.326 -8.193 1.00 97.94 86 LEU A N 1
ATOM 696 C CA . LEU A 1 86 ? 11.348 2.547 -9.350 1.00 97.94 86 LEU A CA 1
ATOM 697 C C . LEU A 1 86 ? 11.382 3.391 -10.631 1.00 97.94 86 LEU A C 1
ATOM 699 O O . LEU A 1 86 ? 11.923 2.937 -11.634 1.00 97.94 86 LEU A O 1
ATOM 703 N N . VAL A 1 87 ? 10.872 4.627 -10.588 1.00 98.50 87 VAL A N 1
ATOM 704 C CA . VAL A 1 87 ? 10.923 5.552 -11.734 1.00 98.50 87 VAL A CA 1
ATOM 705 C C . VAL A 1 87 ? 12.368 5.861 -12.123 1.00 98.50 87 VAL A C 1
ATOM 707 O O . VAL A 1 87 ? 12.716 5.753 -13.296 1.00 98.50 87 VAL A O 1
ATOM 710 N N . PHE A 1 88 ? 13.230 6.186 -11.155 1.00 98.62 88 PHE A N 1
ATOM 711 C CA . PHE A 1 88 ? 14.650 6.419 -11.436 1.00 98.62 88 PHE A CA 1
ATOM 712 C C . PHE A 1 88 ? 15.338 5.189 -12.035 1.00 98.62 88 PHE A C 1
ATOM 714 O O . PHE A 1 88 ? 16.109 5.327 -12.981 1.00 98.62 88 PHE A O 1
ATOM 721 N N . GLY A 1 89 ? 15.039 3.994 -11.523 1.00 98.56 89 GLY A N 1
ATOM 722 C CA . GLY A 1 89 ? 15.578 2.741 -12.043 1.00 98.56 89 GLY A CA 1
ATOM 723 C C . GLY A 1 89 ? 15.165 2.474 -13.490 1.00 98.56 89 GLY A C 1
ATOM 724 O O . GLY A 1 89 ? 16.009 2.076 -14.286 1.00 98.56 89 GLY A O 1
ATOM 725 N N . ILE A 1 90 ? 13.904 2.747 -13.846 1.00 98.44 90 ILE A N 1
ATOM 726 C CA . ILE A 1 90 ? 13.408 2.617 -15.226 1.00 98.44 90 ILE A CA 1
ATOM 727 C C . ILE A 1 90 ? 14.145 3.589 -16.150 1.00 98.44 90 ILE A C 1
ATOM 729 O O . ILE A 1 90 ? 14.713 3.161 -17.146 1.00 98.44 90 ILE A O 1
ATOM 733 N N . LEU A 1 91 ? 14.224 4.873 -15.785 1.00 98.56 91 LEU A N 1
ATOM 734 C CA . LEU A 1 91 ? 14.921 5.877 -16.598 1.00 98.56 91 LEU A CA 1
ATOM 735 C C . LEU A 1 91 ? 16.407 5.547 -16.784 1.00 98.56 91 LEU A C 1
ATOM 737 O O . LEU A 1 91 ? 16.958 5.730 -17.867 1.00 98.56 91 LEU A O 1
ATOM 741 N N . PHE A 1 92 ? 17.060 5.054 -15.730 1.00 98.50 92 PHE A N 1
ATOM 742 C CA . PHE A 1 92 ? 18.453 4.630 -15.798 1.00 98.50 92 PHE A CA 1
ATOM 743 C C . PHE A 1 92 ? 18.634 3.406 -16.704 1.00 98.50 92 PHE A C 1
ATOM 745 O O . PHE A 1 92 ? 19.563 3.374 -17.509 1.00 98.50 92 PHE A O 1
ATOM 752 N N . PHE A 1 93 ? 17.734 2.424 -16.612 1.00 98.31 93 PHE A N 1
ATOM 753 C CA . PHE A 1 93 ? 17.739 1.255 -17.486 1.00 98.31 93 PHE A CA 1
ATOM 754 C C . PHE A 1 93 ? 17.521 1.638 -18.955 1.00 98.31 93 PHE A C 1
ATOM 756 O O . PHE A 1 93 ? 18.290 1.202 -19.808 1.00 98.31 93 PHE A O 1
ATOM 763 N N . ASP A 1 94 ? 16.544 2.497 -19.248 1.00 98.00 94 ASP A N 1
ATOM 764 C CA . ASP A 1 94 ? 16.266 2.975 -20.606 1.00 98.00 94 ASP A CA 1
ATOM 765 C C . ASP A 1 94 ? 17.458 3.743 -21.189 1.00 98.00 94 ASP A C 1
ATOM 767 O O . ASP A 1 94 ? 17.812 3.557 -22.353 1.00 98.00 94 ASP A O 1
ATOM 771 N N . TRP A 1 95 ? 18.126 4.568 -20.375 1.00 98.00 95 TRP A N 1
ATOM 772 C CA . TRP A 1 95 ? 19.344 5.267 -20.781 1.00 98.00 95 TRP A CA 1
ATOM 773 C C . TRP A 1 95 ? 20.485 4.299 -21.111 1.00 98.00 95 TRP A C 1
ATOM 775 O O . TRP A 1 95 ? 21.118 4.441 -22.157 1.00 98.00 95 TRP A O 1
ATOM 785 N N . LEU A 1 96 ? 20.726 3.293 -20.262 1.00 97.62 96 LEU A N 1
ATOM 786 C CA . LEU A 1 96 ? 21.733 2.260 -20.524 1.00 97.62 96 LEU A CA 1
ATOM 787 C C . LEU A 1 96 ? 21.413 1.464 -21.789 1.00 97.62 96 LEU A C 1
ATOM 789 O O . LEU A 1 96 ? 22.313 1.162 -22.570 1.00 97.62 96 LEU A O 1
ATOM 793 N N . LEU A 1 97 ? 20.139 1.137 -21.998 1.00 96.62 97 LEU A N 1
ATOM 794 C CA . LEU A 1 97 ? 19.682 0.404 -23.168 1.00 96.62 97 LEU A CA 1
ATOM 795 C C . LEU A 1 97 ? 19.876 1.228 -24.445 1.00 96.62 97 LEU A C 1
ATOM 797 O O . LEU A 1 97 ? 20.412 0.722 -25.429 1.00 96.62 97 LEU A O 1
ATOM 801 N N . TYR A 1 98 ? 19.495 2.506 -24.414 1.00 96.44 98 TYR A N 1
ATOM 802 C CA . TYR A 1 98 ? 19.743 3.445 -25.504 1.00 96.44 98 TYR A CA 1
ATOM 803 C C . TYR A 1 98 ? 21.239 3.561 -25.809 1.00 96.44 98 TYR A C 1
ATOM 805 O O . TYR A 1 98 ? 21.633 3.438 -26.967 1.00 96.44 98 TYR A O 1
ATOM 813 N N . TYR A 1 99 ? 22.070 3.737 -24.777 1.00 96.31 99 TYR A N 1
ATOM 814 C CA . TYR A 1 99 ? 23.520 3.814 -24.924 1.00 96.31 99 TYR A CA 1
ATOM 815 C C . TYR A 1 99 ? 24.080 2.546 -25.581 1.00 96.31 99 TYR A C 1
ATOM 817 O O . TYR A 1 99 ? 24.764 2.635 -26.599 1.00 96.31 99 TYR A O 1
ATOM 825 N N . TYR A 1 100 ? 23.704 1.369 -25.074 1.00 93.00 100 TYR A N 1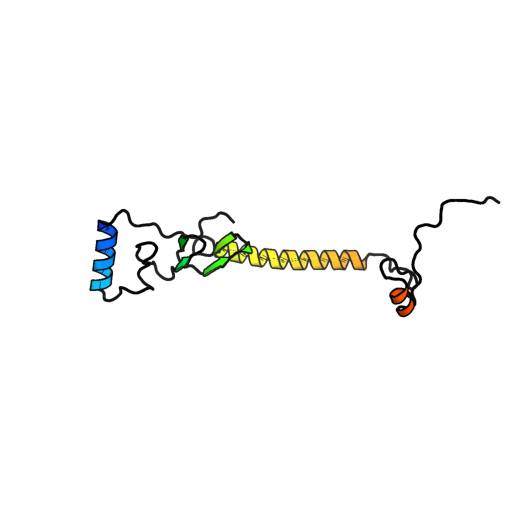
ATOM 826 C CA . TYR A 1 100 ? 24.108 0.081 -25.636 1.00 93.00 100 TYR A CA 1
ATOM 827 C C . TYR A 1 100 ? 23.765 -0.032 -27.126 1.00 93.00 100 TYR A C 1
ATOM 829 O O . TYR A 1 100 ? 24.642 -0.335 -27.929 1.00 93.00 100 TYR A O 1
ATOM 837 N N . PHE A 1 101 ? 22.521 0.264 -27.517 1.00 91.06 101 PHE A N 1
ATOM 838 C CA . PHE A 1 101 ? 22.108 0.195 -28.921 1.00 91.06 101 PHE A CA 1
ATOM 839 C C . PHE A 1 101 ? 22.741 1.277 -29.802 1.00 91.06 101 PHE A C 1
ATOM 841 O O . PHE A 1 101 ? 22.915 1.046 -30.996 1.00 91.06 101 PHE A O 1
ATOM 848 N N . SER A 1 102 ? 23.093 2.436 -29.242 1.00 90.19 102 SER A N 1
ATOM 849 C CA . SER A 1 102 ? 23.755 3.511 -29.990 1.00 90.19 102 SER A CA 1
ATOM 850 C C . SER A 1 102 ? 25.216 3.204 -30.327 1.00 90.19 102 SER A C 1
ATOM 852 O O . SER A 1 102 ? 25.716 3.684 -31.342 1.00 90.19 102 SER A O 1
ATOM 854 N N . GLU A 1 103 ? 25.867 2.376 -29.507 1.00 89.75 103 GLU A N 1
ATOM 855 C CA . GLU A 1 103 ? 27.253 1.930 -29.696 1.00 89.75 103 GLU A CA 1
ATOM 856 C C . GLU A 1 103 ? 27.350 0.636 -30.514 1.00 89.75 103 GLU A C 1
ATOM 858 O O . GLU A 1 103 ? 28.442 0.243 -30.934 1.00 89.75 103 GLU A O 1
ATOM 863 N N . LEU A 1 104 ? 26.227 -0.054 -30.757 1.00 83.31 104 LEU A N 1
ATOM 864 C CA . LEU A 1 104 ? 26.251 -1.212 -31.639 1.00 83.31 104 LEU A CA 1
ATOM 865 C C . LEU A 1 104 ? 26.678 -0.769 -33.044 1.00 83.31 104 LEU A C 1
ATOM 867 O O . LEU A 1 104 ? 26.140 0.209 -33.577 1.00 83.31 104 LEU A O 1
ATOM 871 N N . PRO A 1 105 ? 27.601 -1.510 -33.687 1.00 79.38 105 PRO A N 1
ATOM 872 C CA . PRO A 1 105 ? 27.883 -1.312 -35.094 1.00 79.38 105 PRO A CA 1
ATOM 873 C C . PRO A 1 105 ? 26.564 -1.366 -35.852 1.00 79.38 105 PRO A C 1
ATOM 875 O O . PRO A 1 105 ? 25.795 -2.319 -35.692 1.00 79.38 105 PRO A O 1
ATOM 878 N N . LYS A 1 106 ? 26.290 -0.337 -36.661 1.00 69.94 106 LYS A N 1
ATOM 879 C CA . LYS A 1 106 ? 25.134 -0.377 -37.553 1.00 69.94 106 LYS A CA 1
ATOM 880 C C . LYS A 1 106 ? 25.258 -1.668 -38.366 1.00 69.94 106 LYS A C 1
ATOM 882 O O . LYS A 1 106 ? 26.316 -1.865 -38.972 1.00 69.94 106 LYS A O 1
ATOM 887 N N . PRO A 1 107 ? 24.247 -2.555 -38.346 1.00 65.56 107 PRO A N 1
ATOM 888 C CA . PRO A 1 107 ? 24.267 -3.699 -39.237 1.00 65.56 107 PRO A CA 1
ATOM 889 C C . PRO A 1 107 ? 24.422 -3.154 -40.654 1.00 65.56 107 PRO A C 1
ATOM 891 O O . PRO A 1 107 ? 23.858 -2.100 -40.974 1.00 65.56 107 PRO A O 1
ATOM 894 N N . ASP A 1 108 ? 25.230 -3.828 -41.470 1.00 68.12 108 ASP A N 1
ATOM 895 C CA . ASP A 1 108 ? 25.282 -3.502 -42.888 1.00 68.12 108 ASP A CA 1
ATOM 896 C C . ASP A 1 108 ? 23.836 -3.495 -43.403 1.00 68.12 108 ASP A C 1
ATOM 898 O O . ASP A 1 108 ? 23.047 -4.378 -43.053 1.00 68.12 108 ASP A O 1
ATOM 902 N N . ALA A 1 109 ? 23.455 -2.454 -44.145 1.00 61.50 109 ALA A N 1
ATOM 903 C CA . ALA A 1 109 ? 22.062 -2.131 -44.473 1.00 61.50 109 ALA A CA 1
ATOM 904 C C . ALA A 1 109 ? 21.359 -3.232 -45.293 1.00 61.50 109 ALA A C 1
ATOM 906 O O . ALA A 1 109 ? 20.165 -3.143 -45.575 1.00 61.50 109 ALA A O 1
ATOM 907 N N . HIS A 1 110 ? 22.103 -4.275 -45.651 1.00 63.81 110 HIS A N 1
ATOM 908 C CA . HIS A 1 110 ? 21.675 -5.418 -46.421 1.00 63.81 110 HIS A CA 1
ATOM 909 C C . HIS A 1 110 ? 21.625 -6.727 -45.629 1.00 63.81 110 HIS A C 1
ATOM 911 O O . HIS A 1 110 ? 21.282 -7.718 -46.248 1.00 63.81 110 HIS A O 1
ATOM 917 N N . ASP A 1 111 ? 21.881 -6.774 -44.316 1.00 72.06 111 ASP A N 1
ATOM 918 C CA . ASP A 1 111 ? 21.899 -8.039 -43.559 1.00 72.06 111 ASP A CA 1
ATOM 919 C C . ASP A 1 111 ? 20.751 -8.144 -42.524 1.00 72.06 111 ASP A C 1
ATOM 921 O O . ASP A 1 111 ? 20.765 -7.517 -41.464 1.00 72.06 111 ASP A O 1
ATOM 925 N N . C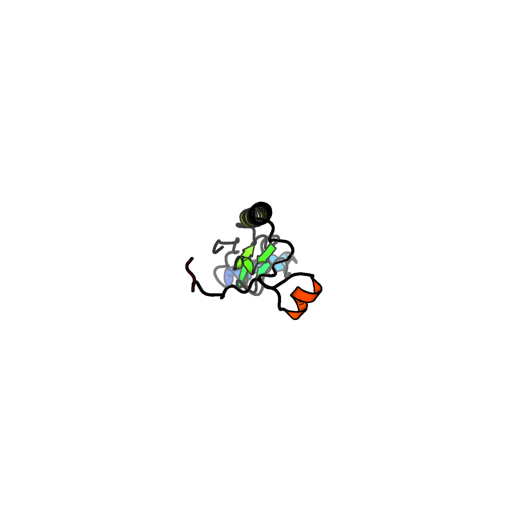YS A 1 112 ? 19.748 -8.988 -42.788 1.00 72.38 112 CYS A N 1
ATOM 926 C CA . CYS A 1 112 ? 18.705 -9.369 -41.834 1.00 72.38 112 CYS A CA 1
ATOM 927 C C . CYS A 1 112 ? 19.170 -10.535 -40.955 1.00 72.38 112 CYS A C 1
ATOM 929 O O . CYS A 1 112 ? 19.392 -11.645 -41.437 1.00 72.38 112 CYS A O 1
ATOM 931 N N . LEU A 1 113 ? 19.230 -10.316 -39.644 1.00 73.50 113 LEU A N 1
ATOM 932 C CA . LEU A 1 113 ? 19.663 -11.343 -38.687 1.00 73.50 113 LEU A CA 1
ATOM 933 C C . LEU A 1 113 ? 18.502 -12.121 -38.047 1.00 73.50 113 LEU A C 1
ATOM 935 O O . LEU A 1 113 ? 18.680 -13.263 -37.641 1.00 73.50 113 LEU A O 1
ATOM 939 N N . ILE A 1 114 ? 17.322 -11.500 -37.926 1.00 72.75 114 ILE A N 1
ATOM 940 C CA . ILE A 1 114 ? 16.214 -12.015 -37.093 1.00 72.75 114 ILE A CA 1
ATOM 941 C C . ILE A 1 114 ? 14.930 -12.261 -37.902 1.00 72.75 114 ILE A C 1
ATOM 943 O O . ILE A 1 114 ? 14.130 -13.131 -37.560 1.00 72.75 114 ILE A O 1
ATOM 947 N N . LEU A 1 115 ? 14.702 -11.500 -38.975 1.00 78.94 115 LEU A N 1
ATOM 948 C CA . LEU A 1 115 ? 13.438 -11.532 -39.716 1.00 78.94 115 LEU A CA 1
ATOM 949 C C . LEU A 1 115 ? 13.304 -12.781 -40.596 1.00 78.94 115 LEU A C 1
ATOM 951 O O . LEU A 1 115 ? 14.287 -13.280 -41.146 1.00 78.94 115 LEU A O 1
ATOM 955 N N . ALA A 1 116 ? 12.063 -13.258 -40.752 1.00 78.25 116 ALA A N 1
ATOM 956 C CA . ALA A 1 116 ? 11.674 -14.254 -41.754 1.00 78.25 116 ALA A CA 1
ATOM 957 C C . ALA A 1 116 ? 12.034 -13.773 -43.174 1.00 78.25 116 ALA A C 1
ATOM 959 O O . ALA A 1 116 ? 11.927 -12.576 -43.445 1.00 78.25 116 ALA A O 1
ATOM 960 N N . ASP A 1 117 ? 12.404 -14.679 -44.085 1.00 72.88 117 ASP A N 1
ATOM 961 C CA . ASP A 1 117 ? 12.870 -14.319 -45.439 1.00 72.88 117 ASP A CA 1
ATOM 962 C C . ASP A 1 117 ? 11.852 -13.477 -46.212 1.00 72.88 117 ASP A C 1
ATOM 964 O O . ASP A 1 117 ? 12.215 -12.498 -46.857 1.00 72.88 117 ASP A O 1
ATOM 968 N N . SER A 1 118 ? 10.563 -13.795 -46.059 1.00 74.44 118 SER A N 1
ATOM 969 C CA . SER A 1 118 ? 9.456 -13.066 -46.687 1.00 74.44 118 SER A CA 1
ATOM 970 C C . SER A 1 118 ? 9.327 -11.615 -46.221 1.00 74.44 118 SER A C 1
ATOM 972 O O . SER A 1 118 ? 8.834 -10.773 -46.964 1.00 74.44 118 SER A O 1
ATOM 974 N N . ILE A 1 119 ? 9.752 -11.312 -44.994 1.00 78.12 119 ILE A N 1
ATOM 975 C CA . ILE A 1 119 ? 9.707 -9.959 -44.427 1.00 78.12 119 ILE A CA 1
ATOM 976 C C . ILE A 1 119 ? 11.023 -9.237 -44.720 1.00 78.12 119 ILE A C 1
ATOM 978 O O . ILE A 1 119 ? 11.015 -8.056 -45.056 1.00 78.12 119 ILE A O 1
ATOM 982 N N . CYS A 1 120 ? 12.144 -9.958 -44.669 1.00 78.38 120 CYS A N 1
ATOM 983 C CA . CYS A 1 120 ? 13.457 -9.429 -45.015 1.00 78.38 120 CYS A CA 1
ATOM 984 C C . CYS A 1 120 ? 13.526 -8.949 -46.476 1.00 78.38 120 CYS A C 1
ATOM 986 O O . CYS A 1 120 ? 14.063 -7.874 -46.754 1.00 78.38 120 CYS A O 1
ATOM 988 N N . SER A 1 121 ? 12.896 -9.687 -47.400 1.00 69.81 121 SER A N 1
ATOM 989 C CA . SER A 1 121 ? 12.795 -9.285 -48.805 1.00 69.81 121 SER A CA 1
ATOM 990 C C . SER A 1 121 ? 11.986 -8.001 -49.004 1.00 69.81 121 SER A C 1
ATOM 992 O O . SER A 1 121 ? 12.260 -7.244 -49.927 1.00 69.81 121 SER A O 1
ATOM 994 N N . ILE A 1 122 ? 11.002 -7.729 -48.137 1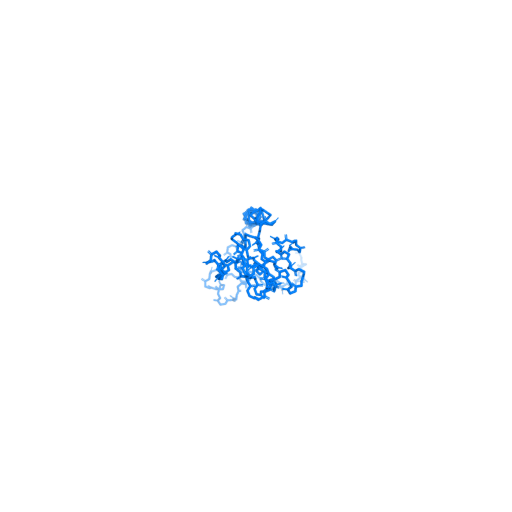.00 80.44 122 ILE A N 1
ATOM 995 C CA . ILE A 1 122 ? 10.197 -6.496 -48.185 1.00 80.44 122 ILE A CA 1
ATOM 996 C C . ILE A 1 122 ? 11.016 -5.295 -47.693 1.00 80.44 122 ILE A C 1
ATOM 998 O O . ILE A 1 122 ? 10.846 -4.186 -48.196 1.00 80.44 122 ILE A O 1
ATOM 1002 N N . SER A 1 123 ? 11.930 -5.501 -46.741 1.00 74.25 123 SER A N 1
ATOM 1003 C CA . SER A 1 123 ? 12.796 -4.447 -46.202 1.00 74.25 123 SER A CA 1
ATOM 1004 C C . SER A 1 123 ? 14.090 -4.217 -46.998 1.00 74.25 123 SER A C 1
ATOM 1006 O O . SER A 1 123 ? 14.964 -3.512 -46.504 1.00 74.25 123 SER A O 1
ATOM 1008 N N . ASN A 1 124 ? 14.234 -4.787 -48.203 1.00 69.62 124 ASN A N 1
ATOM 1009 C CA . ASN A 1 124 ? 15.456 -4.735 -49.029 1.00 69.62 124 ASN A CA 1
ATOM 1010 C C . ASN A 1 124 ? 16.730 -5.267 -48.332 1.00 69.62 124 ASN A C 1
ATOM 1012 O O . ASN A 1 124 ? 17.844 -4.849 -48.661 1.00 69.62 124 ASN A O 1
ATOM 1016 N N . GLY A 1 125 ? 16.573 -6.196 -47.384 1.00 70.12 125 GLY A N 1
ATOM 1017 C CA . GLY A 1 125 ? 17.687 -6.905 -46.751 1.00 70.12 125 GLY A CA 1
ATOM 1018 C C . GLY A 1 125 ? 17.888 -8.313 -47.329 1.00 70.12 125 GLY A C 1
ATOM 1019 O O . GLY A 1 125 ? 17.015 -8.860 -48.001 1.00 70.12 125 GLY A O 1
ATOM 1020 N N . ARG A 1 126 ? 19.040 -8.918 -47.043 1.00 70.75 126 ARG A N 1
ATOM 1021 C CA . ARG A 1 126 ? 19.446 -10.306 -47.306 1.00 70.75 126 ARG A CA 1
ATOM 1022 C C . ARG A 1 126 ? 19.682 -10.989 -45.960 1.00 70.75 126 ARG A C 1
ATOM 1024 O O . ARG A 1 126 ? 20.277 -10.396 -45.072 1.00 70.75 126 ARG A O 1
ATOM 1031 N N . ARG A 1 127 ? 19.212 -12.219 -45.754 1.00 71.12 127 ARG A N 1
ATOM 1032 C CA . ARG A 1 127 ? 19.476 -12.924 -44.492 1.00 71.12 127 ARG A CA 1
ATOM 1033 C C . ARG A 1 127 ? 20.962 -13.273 -44.380 1.00 71.12 127 ARG A C 1
ATOM 1035 O O . ARG A 1 127 ? 21.553 -13.753 -45.343 1.00 71.12 127 ARG A O 1
ATOM 1042 N N . ARG A 1 128 ? 21.565 -13.033 -43.211 1.00 67.50 128 ARG A N 1
ATOM 1043 C CA . ARG A 1 128 ? 22.939 -13.479 -42.951 1.00 67.50 128 ARG A CA 1
ATOM 1044 C C . ARG A 1 128 ? 22.900 -14.959 -42.565 1.00 67.50 128 ARG A C 1
ATOM 1046 O O . ARG A 1 128 ? 22.611 -15.292 -41.416 1.00 67.50 128 ARG A O 1
ATOM 1053 N N . ASP A 1 129 ? 23.150 -15.838 -43.527 1.00 66.75 129 ASP A N 1
ATOM 1054 C CA . ASP A 1 129 ? 23.154 -17.285 -43.307 1.00 66.75 129 ASP A CA 1
ATOM 1055 C C . ASP A 1 129 ? 24.413 -17.691 -42.525 1.00 66.75 129 ASP A C 1
ATOM 1057 O O . ASP A 1 129 ? 25.500 -17.868 -43.064 1.00 66.75 129 ASP A O 1
ATOM 1061 N N . GLY A 1 130 ? 24.279 -17.797 -41.202 1.00 54.53 130 GLY A N 1
ATOM 1062 C CA . GLY A 1 130 ? 25.363 -18.144 -40.274 1.00 54.53 130 GLY A CA 1
ATOM 1063 C C . GLY A 1 130 ? 25.796 -19.616 -40.294 1.00 54.53 130 GLY A C 1
ATOM 1064 O O . GLY A 1 130 ? 26.217 -20.126 -39.258 1.00 54.53 130 GLY A O 1
ATOM 1065 N N . TYR A 1 131 ? 25.667 -20.316 -41.425 1.00 43.84 131 TYR A N 1
ATOM 1066 C CA . TYR A 1 131 ? 26.094 -21.712 -41.566 1.00 43.84 131 TYR A CA 1
ATOM 1067 C C . TYR A 1 131 ? 26.647 -22.018 -42.967 1.00 43.84 131 TYR A C 1
ATOM 1069 O O . TYR A 1 131 ? 26.279 -23.014 -43.579 1.00 43.84 131 TYR A O 1
ATOM 1077 N N . GLU A 1 132 ? 27.554 -21.183 -43.478 1.00 42.03 132 GLU A N 1
ATOM 1078 C CA . GLU A 1 132 ? 28.551 -21.658 -44.441 1.00 42.03 132 GLU A CA 1
ATOM 1079 C C . GLU A 1 132 ? 29.879 -21.871 -43.713 1.00 42.03 132 GLU A C 1
ATOM 1081 O O . GLU A 1 132 ? 30.497 -20.984 -43.128 1.00 42.03 132 GLU A O 1
ATOM 1086 N N . THR A 1 133 ? 30.211 -23.150 -43.677 1.00 39.31 133 THR A N 1
ATOM 1087 C CA . THR A 1 133 ? 31.392 -23.815 -43.162 1.00 39.31 133 THR A CA 1
ATOM 1088 C C . THR A 1 133 ? 32.705 -23.085 -43.422 1.00 39.31 133 THR A C 1
ATOM 1090 O O . THR A 1 133 ? 33.027 -22.710 -44.544 1.00 39.31 133 THR A O 1
ATOM 1093 N N . VAL A 1 134 ? 33.539 -23.068 -42.385 1.00 45.59 134 VAL A N 1
ATOM 1094 C CA . VAL A 1 134 ? 34.991 -23.218 -42.510 1.00 45.59 134 VAL A CA 1
ATOM 1095 C C . VAL A 1 134 ? 35.269 -24.473 -43.356 1.00 45.59 134 VAL A C 1
ATOM 1097 O O . VAL A 1 134 ? 35.225 -25.575 -42.816 1.00 45.59 134 VAL A O 1
ATOM 1100 N N . ALA A 1 135 ? 35.487 -24.343 -44.668 1.00 42.00 135 ALA A N 1
ATOM 1101 C CA . ALA A 1 135 ? 35.981 -25.428 -45.524 1.00 42.00 135 ALA A CA 1
ATOM 1102 C C . ALA A 1 135 ? 36.489 -24.903 -46.884 1.00 42.00 135 ALA A C 1
ATOM 1104 O O . ALA A 1 135 ? 35.670 -24.450 -47.673 1.00 42.00 135 ALA A O 1
ATOM 1105 N N . GLY A 1 136 ? 37.804 -25.047 -47.130 1.00 40.62 136 GLY A N 1
ATOM 1106 C CA . GLY A 1 136 ? 38.483 -25.028 -48.448 1.00 40.62 136 GLY A CA 1
ATOM 1107 C C . GLY A 1 136 ? 38.507 -23.675 -49.176 1.00 40.62 136 GLY A C 1
ATOM 1108 O O . GLY A 1 136 ? 37.536 -22.940 -49.145 1.00 40.62 136 GLY A O 1
ATOM 1109 N N . ASP A 1 137 ? 39.563 -23.203 -49.833 1.00 34.50 137 ASP A N 1
ATOM 1110 C CA . ASP A 1 137 ? 40.780 -23.812 -50.378 1.00 34.50 137 ASP A CA 1
ATOM 1111 C C . ASP A 1 137 ? 41.850 -22.695 -50.436 1.00 34.50 137 ASP A C 1
ATOM 1113 O O . ASP A 1 137 ? 41.527 -21.525 -50.642 1.00 34.50 137 ASP A O 1
ATOM 1117 N N . GLU A 1 138 ? 43.089 -22.926 -49.995 1.00 39.59 138 GLU A N 1
ATOM 1118 C CA . GLU A 1 138 ? 44.235 -23.242 -50.871 1.00 39.59 138 GLU A CA 1
ATOM 1119 C C . GLU A 1 138 ? 44.199 -22.568 -52.260 1.00 39.59 138 GLU A C 1
ATOM 1121 O O . GLU A 1 138 ? 43.497 -23.020 -53.161 1.00 39.59 138 GLU A O 1
ATOM 1126 N N . VAL A 1 139 ? 44.992 -21.497 -52.424 1.00 38.44 139 VAL A N 1
ATOM 1127 C CA . VAL A 1 139 ? 46.156 -21.324 -53.338 1.00 38.44 139 VAL A CA 1
ATOM 1128 C C . VAL A 1 139 ? 46.567 -19.849 -53.360 1.00 38.44 139 VAL A C 1
ATOM 1130 O O . VAL A 1 139 ? 45.698 -18.980 -53.593 1.00 38.44 139 VAL A O 1
#

Secondary structure (DSSP, 8-state):
--S---BPPPPSSHHHHHHHHHHHHHTT--STTTEETTTTEEPPTT-EEETTTTEEETT--EEETTTTEEE-TTTHHHHHHHHHHHHHHHHHHHHHHHHHHHHSPPPPTTEESSS-HHHHTTTT-EE------S-----

pLDDT: mean 86.71, std 16.08, range [34.5, 98.62]

Foldseek 3Di:
DPDQLAFDDADDDDVRLVVLCVVCVVVVNPDQQQADPQRSDGAPHCWDQDPQVSTIAAVWDAQDVVVNGTHHDPCVVVVVVVVVVVVVVVVVVVVVVVVVVVPPDDPDQAEDDDDDPVVSVVSNHDHPPPDDDPDDDDD